Protein AF-A0A537MY32-F1 (afdb_monomer_lite)

Foldseek 3Di:
DDDDDPVRLVVVQVVLQVQLVVLVVVQVVVCVVPVDHDDPVSVVSNDHDDDDDFDDDPDDQDDDPDPDPDDPDGDD

Radius of gyration: 19.35 Å; chains: 1; bounding box: 46×26×47 Å

Sequence (76 aa):
MSGLAPEQAVDRLDELHTLACDALRGALARFTASGVPPSPEERAAFRYPELRVQWQPSGAVPFTWRSWAKFQSPGL

Secondary structure (DSSP, 8-state):
-PPPPHHHHHHHHHHHHHHHHHHHHHHHHHHHHH--PPPHHHHHHTPPP-----B--SSPPPP---SSS--SSSB-

pLDDT: mean 92.92, std 7.55, range [50.53, 98.5]

Structure (mmCIF, N/CA/C/O backbone):
data_AF-A0A537MY32-F1
#
_entry.id   AF-A0A537MY32-F1
#
loop_
_atom_site.group_PDB
_atom_site.id
_atom_site.type_symbol
_atom_site.label_atom_id
_atom_site.label_alt_id
_atom_site.label_comp_id
_atom_site.label_asym_id
_atom_site.label_entity_id
_atom_site.label_seq_id
_atom_site.pdbx_PDB_ins_code
_atom_site.Cartn_x
_atom_site.Cartn_y
_atom_site.Cartn_z
_atom_site.occupancy
_atom_site.B_iso_or_equiv
_atom_site.auth_seq_id
_atom_site.auth_comp_id
_atom_site.auth_asym_id
_atom_site.auth_atom_id
_atom_site.pdbx_PDB_model_num
ATOM 1 N N . MET A 1 1 ?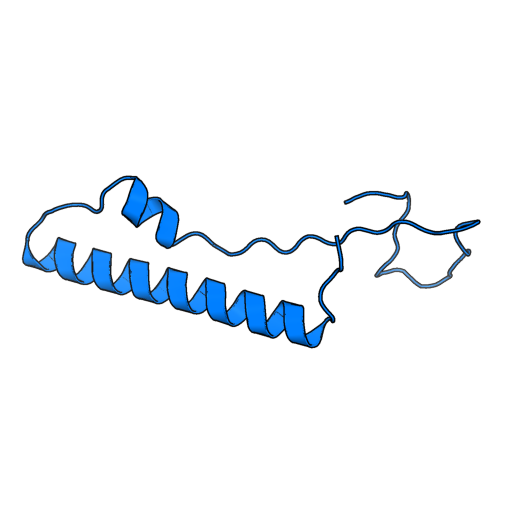 14.680 -10.380 -5.871 1.00 50.53 1 MET A N 1
ATOM 2 C CA . MET A 1 1 ? 13.230 -10.256 -5.620 1.00 50.53 1 MET A CA 1
ATOM 3 C C . MET A 1 1 ? 12.582 -10.005 -6.966 1.00 50.53 1 MET A C 1
ATOM 5 O O . MET A 1 1 ? 13.024 -9.089 -7.644 1.00 50.53 1 MET A O 1
ATOM 9 N N . SER A 1 2 ? 11.656 -10.858 -7.409 1.00 73.44 2 SER A N 1
ATOM 10 C CA . SER A 1 2 ? 10.949 -10.608 -8.672 1.00 73.44 2 SER A CA 1
ATOM 11 C C . SER A 1 2 ? 9.994 -9.435 -8.471 1.00 73.44 2 SER A C 1
ATOM 13 O O . SER A 1 2 ? 9.210 -9.459 -7.524 1.00 73.44 2 SER A O 1
ATOM 15 N N . GLY A 1 3 ? 10.083 -8.413 -9.322 1.00 82.62 3 GLY A N 1
ATOM 16 C CA . GLY A 1 3 ? 9.081 -7.348 -9.369 1.00 82.62 3 GLY A CA 1
ATOM 17 C C . GLY A 1 3 ? 7.735 -7.877 -9.871 1.00 82.62 3 GLY A C 1
ATOM 18 O O . GLY A 1 3 ? 7.670 -8.961 -10.455 1.00 82.62 3 GLY A O 1
ATOM 19 N N . LEU A 1 4 ? 6.674 -7.108 -9.634 1.00 93.50 4 LEU A N 1
ATOM 20 C CA . LEU A 1 4 ? 5.358 -7.330 -10.236 1.00 93.50 4 LEU A CA 1
ATOM 21 C C . LEU A 1 4 ? 5.307 -6.681 -11.625 1.00 93.50 4 LEU A C 1
ATOM 23 O O . LEU A 1 4 ? 5.955 -5.654 -11.850 1.00 93.50 4 LEU A O 1
ATOM 27 N N . ALA A 1 5 ? 4.520 -7.251 -12.540 1.00 95.69 5 ALA A N 1
ATOM 28 C CA . ALA A 1 5 ? 4.122 -6.526 -13.744 1.00 95.69 5 ALA A CA 1
ATOM 29 C C . ALA A 1 5 ? 3.266 -5.296 -13.365 1.00 95.69 5 ALA A C 1
ATOM 31 O O . ALA A 1 5 ? 2.654 -5.303 -12.293 1.00 95.69 5 ALA A O 1
ATOM 32 N N . PRO A 1 6 ? 3.197 -4.248 -14.208 1.00 95.88 6 PRO A N 1
ATOM 33 C CA . PRO A 1 6 ? 2.439 -3.035 -13.898 1.00 95.88 6 PRO A CA 1
ATOM 34 C C . PRO A 1 6 ? 0.985 -3.303 -13.493 1.00 95.88 6 PRO A C 1
ATOM 36 O O . PRO A 1 6 ? 0.531 -2.783 -12.479 1.00 95.88 6 PRO A O 1
ATOM 39 N N . GLU A 1 7 ? 0.284 -4.160 -14.232 1.00 97.44 7 GLU A N 1
ATOM 40 C CA . GLU A 1 7 ? -1.113 -4.519 -13.971 1.00 97.44 7 GLU A CA 1
ATOM 41 C C . GLU A 1 7 ? -1.243 -5.237 -12.624 1.00 97.44 7 GLU A C 1
ATOM 43 O O . GLU A 1 7 ? -2.030 -4.835 -11.777 1.00 97.44 7 GLU A O 1
ATOM 48 N N . GLN A 1 8 ? -0.365 -6.209 -12.364 1.00 97.62 8 GLN A N 1
ATOM 49 C CA . GLN A 1 8 ? -0.331 -6.939 -11.093 1.00 97.62 8 GLN A CA 1
ATOM 50 C C . GLN A 1 8 ? -0.015 -6.027 -9.902 1.00 97.62 8 GLN A C 1
ATOM 52 O O . GLN A 1 8 ? -0.493 -6.260 -8.794 1.00 97.62 8 GLN A O 1
ATOM 57 N N . ALA A 1 9 ? 0.821 -5.005 -10.104 1.00 96.88 9 ALA A N 1
ATOM 58 C CA . ALA A 1 9 ? 1.118 -4.021 -9.074 1.00 96.88 9 ALA A CA 1
ATOM 59 C C . ALA A 1 9 ? -0.119 -3.173 -8.760 1.00 96.88 9 ALA A C 1
ATOM 61 O O . ALA A 1 9 ? -0.415 -2.964 -7.588 1.00 96.88 9 ALA A O 1
ATOM 62 N N . VAL A 1 10 ? -0.854 -2.725 -9.782 1.00 97.81 10 VAL A N 1
A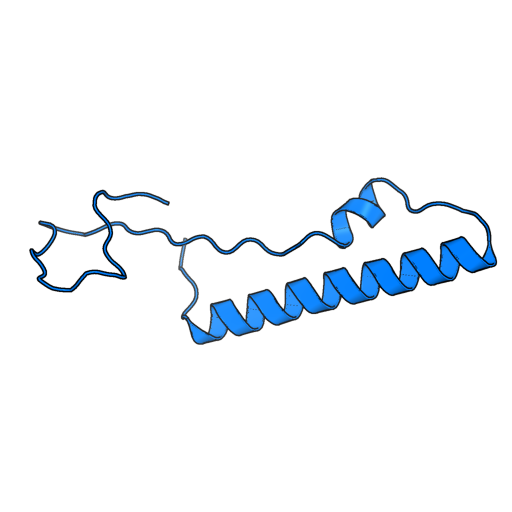TOM 63 C CA . VAL A 1 10 ? -2.102 -1.968 -9.602 1.00 97.81 10 VAL A CA 1
ATOM 64 C C . VAL A 1 10 ? -3.161 -2.817 -8.906 1.00 97.81 10 VAL A C 1
ATOM 66 O O . VAL A 1 10 ? -3.705 -2.364 -7.901 1.00 97.81 10 VAL A O 1
ATOM 69 N N . ASP A 1 11 ? -3.382 -4.053 -9.358 1.00 98.19 11 ASP A N 1
ATOM 70 C CA . ASP A 1 11 ? -4.327 -4.985 -8.731 1.00 98.19 11 ASP A CA 1
ATOM 71 C C . ASP A 1 11 ? -3.981 -5.186 -7.250 1.00 98.19 11 ASP A C 1
ATOM 73 O O . ASP A 1 11 ? -4.832 -5.082 -6.366 1.00 98.19 11 ASP A O 1
ATOM 77 N N . ARG A 1 12 ? -2.691 -5.377 -6.945 1.00 97.38 12 ARG A N 1
ATOM 78 C CA . ARG A 1 12 ? -2.240 -5.559 -5.565 1.00 97.38 12 ARG A CA 1
ATOM 79 C C . ARG A 1 12 ? -2.422 -4.308 -4.705 1.00 97.38 12 ARG A C 1
ATOM 81 O O . ARG A 1 12 ? -2.724 -4.426 -3.516 1.00 97.38 12 ARG A O 1
ATOM 88 N N . LEU A 1 13 ? -2.201 -3.119 -5.265 1.00 97.94 13 LEU A N 1
ATOM 89 C CA . LEU A 1 13 ? -2.446 -1.858 -4.562 1.00 97.94 13 LEU A CA 1
ATOM 90 C C . LEU A 1 13 ? -3.934 -1.687 -4.249 1.00 97.94 13 LEU A C 1
ATOM 92 O O . LEU A 1 13 ? -4.260 -1.281 -3.134 1.00 97.94 13 LEU A O 1
ATOM 96 N N . ASP A 1 14 ? -4.814 -2.027 -5.191 1.00 98.31 14 ASP A N 1
ATOM 97 C CA . ASP A 1 14 ? -6.264 -1.944 -5.009 1.00 98.31 14 ASP A CA 1
ATOM 98 C C . ASP A 1 14 ? -6.759 -2.902 -3.919 1.00 98.31 14 ASP A C 1
ATOM 100 O O . ASP A 1 14 ? -7.476 -2.492 -3.002 1.00 98.31 14 ASP A O 1
ATOM 104 N N . GLU A 1 15 ? -6.285 -4.151 -3.930 1.00 98.12 15 GLU A N 1
ATOM 105 C CA . GLU A 1 15 ? -6.569 -5.128 -2.874 1.00 98.12 15 GLU A CA 1
ATOM 106 C C . GLU A 1 15 ? -6.163 -4.604 -1.489 1.00 98.12 15 GLU A C 1
ATOM 108 O O . GLU A 1 15 ? -6.958 -4.614 -0.547 1.00 98.12 15 GLU A O 1
ATOM 113 N N . LEU A 1 16 ? -4.918 -4.134 -1.349 1.00 98.19 16 LEU A N 1
ATOM 114 C CA . LEU A 1 16 ? -4.392 -3.646 -0.073 1.00 98.19 16 LEU A CA 1
ATOM 115 C C . LEU A 1 16 ? -5.136 -2.399 0.411 1.00 98.19 16 LEU A C 1
ATOM 117 O O . LEU A 1 16 ? -5.444 -2.282 1.598 1.00 98.19 16 LEU A O 1
ATOM 121 N N . HIS A 1 17 ? -5.436 -1.475 -0.499 1.00 98.31 17 HIS A N 1
ATOM 122 C CA . HIS A 1 17 ? -6.187 -0.267 -0.189 1.00 98.31 17 HIS A CA 1
ATOM 123 C C . HIS A 1 17 ? -7.626 -0.587 0.241 1.00 98.31 17 HIS A C 1
ATOM 125 O O . HIS A 1 17 ? -8.121 -0.017 1.216 1.00 98.31 17 HIS A O 1
ATOM 131 N N . THR A 1 18 ? -8.282 -1.524 -0.443 1.00 98.50 18 THR A N 1
ATOM 132 C CA . THR A 1 18 ? -9.635 -1.978 -0.106 1.00 98.50 18 THR A CA 1
ATOM 133 C C . THR A 1 18 ? -9.668 -2.613 1.281 1.00 98.50 18 THR A C 1
ATOM 135 O O . THR A 1 18 ? -10.468 -2.198 2.120 1.00 98.50 18 THR A O 1
ATOM 138 N N . LEU A 1 19 ? -8.729 -3.519 1.576 1.00 98.19 19 LEU A N 1
ATOM 139 C CA . LEU A 1 19 ? -8.590 -4.128 2.903 1.00 98.19 19 LEU A CA 1
ATOM 140 C C . LEU A 1 19 ? -8.379 -3.078 4.002 1.00 98.19 19 LEU A C 1
ATOM 142 O O . LEU A 1 19 ? -9.002 -3.159 5.062 1.00 98.19 19 LEU A O 1
ATOM 146 N N . ALA A 1 20 ? -7.543 -2.069 3.745 1.00 98.25 20 ALA A N 1
ATOM 147 C CA . ALA A 1 20 ? -7.314 -0.977 4.682 1.00 98.25 20 ALA A CA 1
ATOM 148 C C . ALA A 1 20 ? -8.587 -0.150 4.931 1.00 98.25 20 ALA A C 1
ATOM 150 O O . ALA A 1 20 ? -8.920 0.159 6.078 1.00 98.25 20 ALA A O 1
ATOM 151 N N . CYS A 1 21 ? -9.333 0.180 3.874 1.00 98.44 21 CYS A N 1
ATOM 152 C CA . CYS A 1 21 ? -10.592 0.911 3.993 1.00 98.44 21 CYS A CA 1
ATOM 153 C C . CYS A 1 21 ? -11.642 0.120 4.779 1.00 98.44 21 CYS A C 1
ATOM 155 O O . CYS A 1 21 ? -12.329 0.685 5.632 1.00 98.44 21 CYS A O 1
ATOM 157 N N . ASP A 1 22 ? -11.761 -1.179 4.523 1.00 98.38 22 ASP A N 1
ATOM 158 C CA . ASP A 1 22 ? -12.740 -2.029 5.196 1.00 98.38 22 ASP A CA 1
ATOM 159 C C . ASP A 1 22 ? -12.393 -2.240 6.671 1.00 98.38 22 ASP A C 1
ATOM 161 O O . ASP A 1 22 ? -13.273 -2.128 7.530 1.00 98.38 22 ASP A O 1
ATOM 165 N N . ALA A 1 23 ? -11.109 -2.421 6.995 1.00 97.75 23 ALA A N 1
ATOM 166 C CA . ALA A 1 23 ? -10.636 -2.460 8.376 1.00 97.75 23 ALA A CA 1
ATOM 167 C C . ALA A 1 23 ? -10.965 -1.159 9.128 1.00 97.75 23 ALA A C 1
ATOM 169 O O . ALA A 1 23 ? -11.462 -1.205 10.257 1.00 97.75 23 ALA A O 1
ATOM 170 N N . LEU A 1 24 ? -10.757 0.004 8.495 1.00 98.06 24 LEU A N 1
ATOM 171 C CA . LEU A 1 24 ? -11.106 1.299 9.085 1.00 98.06 24 LEU A CA 1
ATOM 172 C C . LEU A 1 24 ? -12.613 1.434 9.314 1.00 98.06 24 LEU A C 1
ATOM 174 O O . LEU A 1 24 ? -13.032 1.834 10.402 1.00 98.06 24 LEU A O 1
ATOM 178 N N . ARG A 1 25 ? -13.435 1.097 8.313 1.00 98.00 25 ARG A N 1
ATOM 179 C CA . ARG A 1 25 ? -14.903 1.160 8.422 1.00 98.00 25 ARG A CA 1
ATOM 180 C C . ARG A 1 25 ? -15.412 0.260 9.544 1.00 98.00 25 ARG A C 1
ATOM 182 O O . ARG A 1 25 ? -16.237 0.701 10.342 1.00 98.00 25 ARG A O 1
ATOM 189 N N . GLY A 1 26 ? -14.889 -0.962 9.647 1.00 97.19 26 GLY A N 1
ATOM 190 C CA . GLY A 1 26 ? -15.233 -1.899 10.716 1.00 97.19 26 GLY A CA 1
ATOM 191 C C . GLY A 1 26 ? -14.834 -1.386 12.102 1.00 97.19 26 GLY A C 1
ATOM 192 O O . GLY A 1 26 ? -15.647 -1.398 13.029 1.00 97.19 26 GLY A O 1
ATOM 193 N N . ALA A 1 27 ? -13.609 -0.871 12.241 1.00 97.31 27 ALA A N 1
ATOM 194 C CA . ALA A 1 27 ? -13.125 -0.291 13.492 1.00 97.31 27 ALA A CA 1
ATOM 195 C C . ALA A 1 27 ? -13.952 0.931 13.921 1.00 97.31 27 ALA A C 1
ATOM 197 O O . ALA A 1 27 ? -14.293 1.059 15.099 1.00 97.31 27 ALA A O 1
ATOM 198 N N . LEU A 1 28 ? -14.311 1.801 12.972 1.00 97.25 28 LEU A N 1
ATOM 199 C CA . LEU A 1 28 ? -15.150 2.969 13.222 1.00 97.25 28 LEU A CA 1
ATOM 200 C C . LEU A 1 28 ? -16.553 2.559 13.676 1.00 97.25 28 LEU A C 1
ATOM 202 O O . LEU A 1 28 ? -17.026 3.061 14.691 1.00 97.25 28 LEU A O 1
ATOM 206 N N . ALA A 1 29 ? -17.188 1.608 12.984 1.00 97.62 29 ALA A N 1
ATOM 207 C CA . ALA A 1 29 ? -18.511 1.112 13.353 1.00 97.62 29 ALA A CA 1
ATOM 208 C C . ALA A 1 29 ? -18.530 0.543 14.782 1.00 97.62 29 ALA A C 1
ATOM 210 O O . ALA A 1 29 ? -19.411 0.876 15.578 1.00 97.62 29 ALA A O 1
ATOM 211 N N . ARG A 1 30 ? -17.521 -0.261 15.140 1.00 97.12 30 ARG A N 1
ATOM 212 C CA . ARG A 1 30 ? -17.372 -0.790 16.501 1.00 97.12 30 ARG A CA 1
ATOM 213 C C . ARG A 1 30 ? -17.161 0.324 17.521 1.00 97.12 30 ARG A C 1
ATOM 215 O O . ARG A 1 30 ? -17.812 0.307 18.560 1.00 97.12 30 ARG A O 1
ATOM 222 N N . PHE A 1 31 ? -16.285 1.284 17.233 1.00 97.62 31 PHE A N 1
ATOM 223 C CA . PHE A 1 31 ? -16.029 2.410 18.130 1.00 97.62 31 PHE A CA 1
ATOM 224 C C . PHE A 1 31 ? -17.296 3.233 18.382 1.00 97.62 31 PHE A C 1
ATOM 226 O O . PHE A 1 31 ? -17.590 3.558 19.528 1.00 97.62 31 PHE A O 1
ATOM 233 N N . THR A 1 32 ? -18.088 3.515 17.346 1.00 97.62 32 THR A N 1
ATOM 234 C CA . THR A 1 32 ? -19.366 4.224 17.492 1.00 97.62 32 THR A CA 1
ATOM 235 C C . THR A 1 32 ? -20.369 3.445 18.348 1.00 97.62 32 THR A C 1
ATOM 237 O O . THR A 1 32 ? -21.133 4.061 19.086 1.00 97.62 32 THR A O 1
ATOM 240 N N . ALA A 1 33 ? -20.363 2.110 18.288 1.00 97.50 33 ALA A N 1
ATOM 241 C CA . ALA A 1 33 ? -21.286 1.275 19.055 1.00 97.50 33 ALA A CA 1
ATOM 242 C C . ALA A 1 33 ? -20.862 1.051 20.519 1.00 97.50 33 ALA A C 1
ATOM 244 O O . ALA A 1 33 ? -21.718 1.017 21.400 1.00 97.50 33 ALA A O 1
ATOM 245 N N . SER A 1 34 ? -19.567 0.862 20.790 1.00 96.81 34 SER A N 1
ATOM 246 C CA . SER A 1 34 ? -19.071 0.442 22.112 1.00 96.81 34 SER A CA 1
ATOM 247 C C . SER A 1 34 ? -18.186 1.465 22.823 1.00 96.81 34 SER A C 1
ATOM 249 O O . SER A 1 34 ? -17.853 1.273 23.990 1.00 96.81 34 SER A O 1
ATOM 251 N N . GLY A 1 35 ? -17.749 2.522 22.135 1.00 96.81 35 GLY A N 1
ATOM 252 C CA . GLY A 1 35 ? -16.755 3.474 22.635 1.00 96.81 35 GLY A CA 1
ATOM 253 C C . GLY A 1 35 ? -15.335 2.905 22.746 1.00 96.81 35 GLY A C 1
ATOM 254 O O . GLY A 1 35 ? -14.433 3.612 23.190 1.00 96.81 35 GLY A O 1
ATOM 255 N N . VAL A 1 36 ? -15.104 1.646 22.348 1.00 95.69 36 VAL A N 1
ATOM 256 C CA . VAL A 1 36 ? -13.791 0.994 22.462 1.00 95.69 36 VAL A CA 1
ATOM 257 C C . VAL A 1 36 ? -12.912 1.371 21.264 1.00 95.69 36 VAL A C 1
ATOM 259 O O . VAL A 1 36 ? -13.243 1.004 20.130 1.00 95.69 36 VAL A O 1
ATOM 262 N N . PRO A 1 37 ? -11.800 2.103 21.468 1.00 95.88 37 PRO A N 1
ATOM 263 C CA . PRO A 1 37 ? -10.932 2.523 20.375 1.00 95.88 37 PRO A CA 1
ATOM 264 C C . PRO A 1 37 ? -10.167 1.331 19.775 1.00 95.88 37 PRO A C 1
ATOM 266 O O . PRO A 1 37 ? -9.884 0.367 20.487 1.00 95.88 37 PRO A O 1
ATOM 269 N N . PRO A 1 38 ? -9.779 1.396 18.487 1.00 96.56 38 PRO A N 1
ATOM 270 C CA . PRO A 1 38 ? -8.991 0.339 17.866 1.00 96.56 38 PRO A CA 1
ATOM 271 C C . PRO A 1 38 ? -7.591 0.225 18.478 1.00 96.56 38 PRO A C 1
ATOM 273 O O . PRO A 1 38 ? -6.952 1.252 18.764 1.00 96.56 38 PRO A O 1
ATOM 276 N N . SER A 1 39 ? -7.122 -1.017 18.630 1.00 96.56 39 SER A N 1
ATOM 277 C CA . SER A 1 39 ? -5.791 -1.354 19.146 1.00 96.56 39 SER A CA 1
ATOM 278 C C . SER A 1 39 ? -4.680 -0.842 18.216 1.00 96.56 39 SER A C 1
ATOM 280 O O . SER A 1 39 ? -4.932 -0.513 17.052 1.00 96.56 39 SER A O 1
ATOM 282 N N . PRO A 1 40 ? -3.421 -0.773 18.686 1.00 96.81 40 PRO A N 1
ATOM 283 C CA . PRO A 1 40 ? -2.289 -0.456 17.819 1.00 96.81 40 PRO A CA 1
ATOM 284 C C . PRO A 1 40 ? -2.151 -1.394 16.609 1.00 96.81 40 PRO A C 1
ATOM 286 O O . PRO A 1 40 ? -1.789 -0.922 15.531 1.00 96.81 40 PRO A O 1
ATOM 289 N N . GLU A 1 41 ? -2.466 -2.687 16.751 1.00 94.94 41 GLU A N 1
ATOM 290 C CA . GLU A 1 41 ? -2.416 -3.637 15.630 1.00 94.94 41 GLU A CA 1
ATOM 291 C C . GLU A 1 41 ? -3.533 -3.368 14.622 1.00 94.94 41 GLU A C 1
ATOM 293 O O . GLU A 1 41 ? -3.282 -3.322 13.419 1.00 94.94 41 GLU A O 1
ATOM 298 N N . GLU A 1 42 ? -4.751 -3.102 15.096 1.00 94.88 42 GLU A N 1
ATOM 299 C CA . GLU A 1 42 ? -5.872 -2.749 14.221 1.00 94.88 42 GLU A CA 1
ATOM 300 C C . GLU A 1 42 ? -5.596 -1.446 13.468 1.00 94.88 42 GLU A C 1
ATOM 302 O O . GLU A 1 42 ? -5.864 -1.344 12.274 1.00 94.88 42 GLU A O 1
ATOM 307 N N . ARG A 1 43 ? -4.972 -0.467 14.136 1.00 95.56 43 ARG A N 1
ATOM 308 C CA . ARG A 1 43 ? -4.518 0.780 13.504 1.00 95.56 43 ARG A CA 1
ATOM 309 C C . ARG A 1 43 ? -3.452 0.565 12.439 1.00 95.56 43 ARG A C 1
ATOM 311 O O . ARG A 1 43 ? -3.359 1.359 11.504 1.00 95.56 43 ARG A O 1
ATOM 318 N N . ALA A 1 44 ? -2.635 -0.475 12.564 1.00 96.19 44 ALA A N 1
ATOM 319 C CA . ALA A 1 44 ? -1.664 -0.816 11.535 1.00 96.19 44 ALA A CA 1
ATOM 320 C C . ALA A 1 44 ? -2.327 -1.404 10.278 1.00 96.19 44 ALA A C 1
ATOM 322 O O . ALA A 1 44 ? -1.754 -1.280 9.196 1.00 96.19 44 ALA A O 1
ATOM 323 N N . ALA A 1 45 ? -3.524 -1.988 10.404 1.00 95.00 45 ALA A N 1
ATOM 324 C CA . ALA A 1 45 ? -4.227 -2.657 9.312 1.00 95.00 45 ALA A CA 1
ATOM 325 C C . ALA A 1 45 ? -4.883 -1.699 8.304 1.00 95.00 45 ALA A C 1
ATOM 327 O O . ALA A 1 45 ? -5.108 -2.093 7.167 1.00 95.00 45 ALA A O 1
ATOM 328 N N . PHE A 1 46 ? -5.158 -0.446 8.680 1.00 96.31 46 PHE A N 1
ATOM 329 C CA . PHE A 1 46 ? -5.782 0.544 7.792 1.00 96.31 46 PHE A CA 1
ATOM 330 C C . PHE A 1 46 ? -4.825 1.629 7.271 1.00 96.31 46 PHE A C 1
ATOM 332 O O . PHE A 1 46 ? -5.185 2.797 7.127 1.00 96.31 46 PHE A O 1
ATOM 339 N N . ARG A 1 47 ? -3.574 1.249 6.990 1.00 96.75 47 ARG A N 1
ATOM 340 C CA . ARG A 1 47 ? -2.568 2.124 6.365 1.00 96.75 47 ARG A CA 1
ATOM 341 C C . ARG A 1 47 ? -2.669 2.084 4.841 1.00 96.75 47 ARG A C 1
ATOM 343 O O . ARG A 1 47 ? -3.071 1.078 4.269 1.00 96.75 47 ARG A O 1
ATOM 350 N N . TYR A 1 48 ? -2.237 3.162 4.189 1.00 97.50 48 TYR A N 1
ATOM 351 C CA . TYR A 1 48 ? -2.104 3.176 2.732 1.00 97.50 48 TYR A CA 1
ATOM 352 C C . TYR A 1 48 ? -1.051 2.164 2.258 1.00 97.50 48 TYR A C 1
ATOM 354 O O . TYR A 1 48 ? -0.031 1.991 2.935 1.00 97.50 48 TYR A O 1
ATOM 362 N N . PRO A 1 49 ? -1.267 1.522 1.097 1.00 97.12 49 PRO A N 1
ATOM 363 C CA . PRO A 1 49 ? -0.257 0.670 0.495 1.00 97.12 49 PRO A CA 1
ATOM 364 C C . PRO A 1 49 ? 0.920 1.493 -0.045 1.00 97.12 49 PRO A C 1
ATOM 366 O O . PRO A 1 49 ? 0.773 2.647 -0.445 1.00 97.12 49 PRO A O 1
ATOM 369 N N . GLU A 1 50 ? 2.095 0.870 -0.079 1.00 96.62 50 GLU A N 1
ATOM 370 C CA . GLU A 1 50 ? 3.332 1.461 -0.587 1.00 96.62 50 GLU A CA 1
ATOM 371 C C . GLU A 1 50 ? 3.657 0.884 -1.972 1.00 96.62 50 GLU A C 1
ATOM 373 O O . GLU A 1 50 ? 3.725 -0.334 -2.142 1.00 96.62 50 GLU A O 1
ATOM 378 N N . LEU A 1 51 ? 3.898 1.758 -2.954 1.00 96.06 51 LEU A N 1
ATOM 379 C CA . LEU A 1 51 ? 4.454 1.385 -4.255 1.00 96.06 51 LEU A CA 1
ATOM 380 C C . LEU A 1 51 ? 5.934 1.770 -4.298 1.00 96.06 51 LEU A C 1
ATOM 382 O O . LEU A 1 51 ? 6.277 2.942 -4.154 1.00 96.06 51 LEU A O 1
ATOM 386 N N . ARG A 1 52 ? 6.806 0.791 -4.545 1.00 95.44 52 ARG A N 1
ATOM 387 C CA . ARG A 1 52 ? 8.248 1.004 -4.736 1.00 95.44 52 ARG A CA 1
ATOM 388 C C . ARG A 1 52 ? 8.650 0.564 -6.125 1.00 95.44 52 ARG A C 1
ATOM 390 O O . ARG A 1 52 ? 8.210 -0.486 -6.590 1.00 95.44 52 ARG A O 1
ATOM 397 N N . VAL A 1 53 ? 9.528 1.333 -6.756 1.00 93.50 53 VAL A N 1
ATOM 398 C CA . VAL A 1 53 ? 10.022 1.036 -8.099 1.00 93.50 53 VAL A CA 1
ATOM 399 C C . VAL A 1 53 ? 11.532 0.908 -8.039 1.00 93.50 53 VAL A C 1
ATOM 401 O O . VAL A 1 53 ? 12.254 1.896 -8.017 1.00 93.50 53 VAL A O 1
ATOM 404 N N . GLN A 1 54 ? 12.013 -0.333 -8.040 1.00 92.88 54 GLN A N 1
ATOM 405 C CA . GLN A 1 54 ? 13.442 -0.595 -8.120 1.00 92.88 54 GLN A CA 1
ATOM 406 C C . GLN A 1 54 ? 13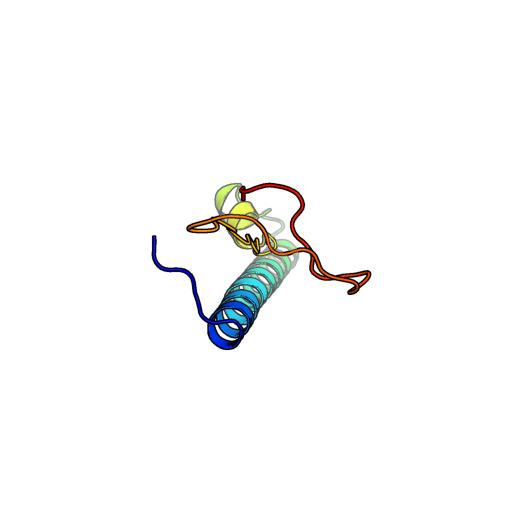.909 -0.495 -9.569 1.00 92.88 54 GLN A C 1
ATOM 408 O O . GLN A 1 54 ? 13.405 -1.199 -10.446 1.00 92.88 54 GLN A O 1
ATOM 413 N N . TRP A 1 55 ? 14.920 0.331 -9.811 1.00 90.94 55 TRP A N 1
ATOM 414 C CA . TRP A 1 55 ? 15.558 0.446 -11.111 1.00 90.94 55 TRP A CA 1
ATOM 415 C C . TRP A 1 55 ? 17.044 0.116 -11.010 1.00 90.94 55 TRP A C 1
ATOM 417 O O . TRP A 1 55 ? 17.818 0.805 -10.343 1.00 90.94 55 TRP A O 1
ATOM 427 N N . GLN A 1 56 ? 17.446 -0.959 -11.688 1.00 90.38 56 GLN A N 1
ATOM 428 C CA . GLN A 1 56 ? 18.818 -1.452 -11.684 1.00 90.38 56 GLN A CA 1
ATOM 429 C C . GLN A 1 56 ? 19.244 -1.786 -13.125 1.00 90.38 56 GLN A C 1
ATOM 431 O O . GLN A 1 56 ? 18.967 -2.884 -13.609 1.00 90.38 56 GLN A O 1
ATOM 436 N N . PRO A 1 57 ? 19.854 -0.831 -13.854 1.00 86.88 57 PRO A N 1
ATOM 437 C CA . PRO A 1 57 ? 20.280 -1.049 -15.230 1.00 86.88 57 PRO A CA 1
ATOM 438 C C . PRO A 1 57 ? 21.452 -2.036 -15.278 1.00 86.88 57 PRO A C 1
ATOM 440 O O . PRO A 1 57 ? 22.372 -1.968 -14.466 1.00 86.88 57 PRO A O 1
ATOM 443 N N . SER A 1 58 ? 21.448 -2.936 -16.261 1.00 83.69 58 SER A N 1
ATOM 444 C CA . SER A 1 58 ? 22.529 -3.910 -16.481 1.00 83.69 58 SER A CA 1
ATOM 445 C C . SER A 1 58 ? 23.716 -3.347 -17.279 1.00 83.69 58 SER A C 1
ATOM 447 O O . SER A 1 58 ? 24.651 -4.080 -17.586 1.00 83.69 58 SER A O 1
ATOM 449 N N . GLY A 1 59 ? 23.684 -2.062 -17.646 1.00 82.25 59 GLY A N 1
ATOM 450 C CA . GLY A 1 59 ? 24.687 -1.405 -18.484 1.00 82.25 59 GLY A CA 1
ATOM 451 C C . GLY A 1 59 ? 24.583 0.119 -18.426 1.00 82.25 59 GLY A C 1
ATOM 452 O O . GLY A 1 59 ? 23.967 0.673 -17.514 1.00 82.25 59 GLY A O 1
ATOM 453 N N . ALA A 1 60 ? 25.188 0.805 -19.399 1.00 80.38 60 ALA A N 1
ATOM 454 C CA . ALA A 1 60 ? 25.152 2.264 -19.464 1.00 80.38 60 ALA A CA 1
ATOM 455 C C . ALA A 1 60 ? 23.710 2.786 -19.569 1.00 80.38 60 ALA A C 1
ATOM 457 O O . ALA A 1 60 ? 22.891 2.250 -20.317 1.00 80.38 60 ALA A O 1
ATOM 458 N N . VAL A 1 61 ? 23.410 3.851 -18.825 1.00 80.69 61 VAL A N 1
ATOM 459 C CA . VAL A 1 61 ? 22.091 4.488 -18.839 1.00 80.69 61 VAL A CA 1
ATOM 460 C C . VAL A 1 61 ? 21.902 5.208 -20.180 1.00 80.69 61 VAL A C 1
ATOM 462 O O . VAL A 1 61 ? 22.686 6.106 -20.492 1.00 80.69 61 VAL A O 1
ATOM 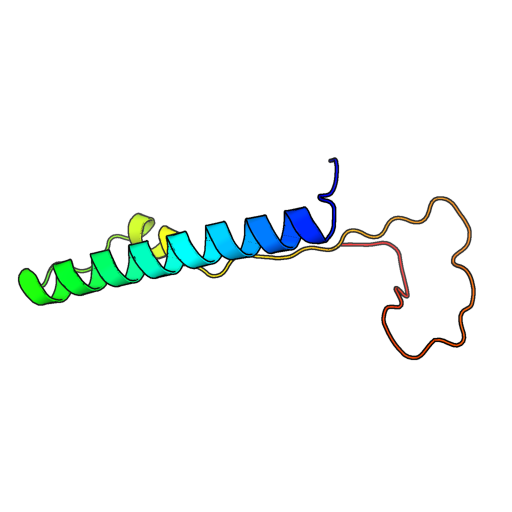465 N N . PRO A 1 62 ? 20.896 4.841 -20.994 1.00 76.44 62 PRO A N 1
ATOM 466 C CA . PRO A 1 62 ? 20.706 5.455 -22.299 1.00 76.44 62 PRO A CA 1
ATOM 467 C C . PRO A 1 62 ? 20.234 6.906 -22.161 1.00 76.44 62 PRO A C 1
ATOM 469 O O . PRO A 1 62 ? 19.323 7.217 -21.391 1.00 76.44 62 PRO A O 1
ATOM 472 N N . PHE A 1 63 ? 20.827 7.799 -22.955 1.00 81.38 63 PHE A N 1
ATOM 473 C CA . PHE A 1 63 ? 20.370 9.182 -23.052 1.00 81.38 63 PHE A CA 1
ATOM 474 C C . PHE A 1 63 ? 18.972 9.246 -23.686 1.00 81.38 63 PHE A C 1
ATOM 476 O O . PHE A 1 63 ? 18.690 8.561 -24.669 1.00 81.38 63 PHE A O 1
ATOM 483 N N . THR A 1 64 ? 18.088 10.088 -23.143 1.00 85.56 64 THR A N 1
ATOM 484 C CA . THR A 1 64 ? 16.713 10.225 -23.639 1.00 85.56 64 THR A CA 1
ATOM 485 C C . THR A 1 64 ? 16.208 11.666 -23.602 1.00 85.56 64 THR A C 1
ATOM 487 O O . THR A 1 64 ? 16.318 12.366 -22.591 1.00 85.56 64 THR A O 1
ATOM 490 N N . TRP A 1 65 ? 15.544 12.091 -24.680 1.00 89.94 65 TRP A N 1
ATOM 491 C CA . TRP A 1 65 ? 14.896 13.406 -24.813 1.00 89.94 65 TRP A CA 1
ATOM 492 C C . TRP A 1 65 ? 13.615 13.548 -23.970 1.00 89.94 65 TRP A C 1
ATOM 494 O O . TRP A 1 65 ? 13.078 14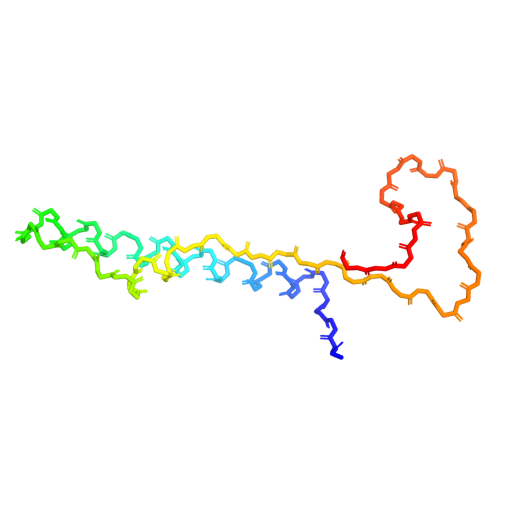.636 -23.804 1.00 89.94 65 TRP A O 1
ATOM 504 N N . ARG A 1 66 ? 13.148 12.456 -23.359 1.00 90.12 66 ARG A N 1
ATOM 505 C CA . ARG A 1 66 ? 11.777 12.264 -22.863 1.00 90.12 66 ARG A CA 1
ATOM 506 C C . ARG A 1 66 ? 11.158 13.159 -21.778 1.00 90.12 66 ARG A C 1
ATOM 508 O O . ARG A 1 66 ? 10.132 12.742 -21.343 1.00 90.12 66 ARG A O 1
ATOM 515 N N . SER A 1 67 ? 11.646 14.291 -21.286 1.00 91.94 67 SER A N 1
ATOM 516 C CA . SER A 1 67 ? 11.096 15.047 -20.107 1.00 91.94 67 SER A CA 1
ATOM 517 C C . SER A 1 67 ? 10.603 14.327 -18.800 1.00 91.94 67 SER A C 1
ATOM 519 O O . SER A 1 67 ? 10.912 14.847 -17.736 1.00 91.94 67 SER A O 1
ATOM 521 N N . TRP A 1 68 ? 9.930 13.167 -18.799 1.0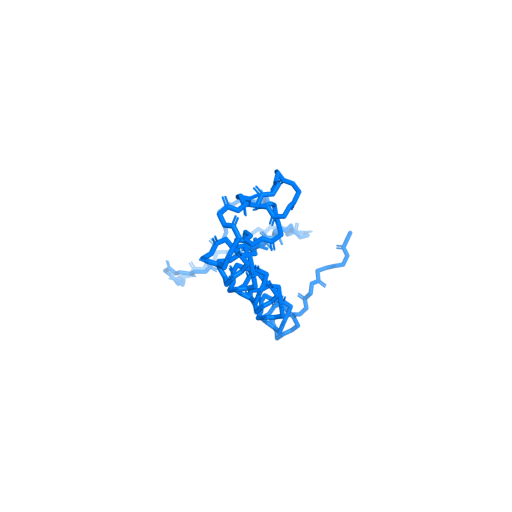0 92.19 68 TRP A N 1
ATOM 522 C CA . TRP A 1 68 ? 9.375 12.412 -17.659 1.00 92.19 68 TRP A CA 1
ATOM 523 C C . TRP A 1 68 ? 9.700 10.898 -17.722 1.00 92.19 68 TRP A C 1
ATOM 525 O O . TRP A 1 68 ? 10.274 10.421 -18.703 1.00 92.19 68 TRP A O 1
ATOM 535 N N . ALA A 1 69 ? 9.362 10.157 -16.649 1.00 89.31 69 ALA A N 1
ATOM 536 C CA . ALA A 1 69 ? 9.676 8.728 -16.443 1.00 89.31 69 ALA A CA 1
ATOM 537 C C . ALA A 1 69 ? 11.150 8.382 -16.710 1.00 89.31 69 ALA A C 1
ATOM 539 O O . ALA A 1 69 ? 11.477 7.457 -17.456 1.00 89.31 69 ALA A O 1
ATOM 540 N N . LYS A 1 70 ? 12.050 9.165 -16.108 1.00 89.19 70 LYS A N 1
ATOM 541 C CA . LYS A 1 70 ? 13.499 8.970 -16.198 1.00 89.19 70 LYS A CA 1
ATOM 542 C C . LYS A 1 70 ? 14.063 8.678 -14.819 1.00 89.19 70 LYS A C 1
ATOM 544 O O . LYS A 1 70 ? 13.711 9.361 -13.860 1.00 89.19 70 LYS A O 1
ATOM 549 N N . PHE A 1 71 ? 15.004 7.747 -14.759 1.00 88.62 71 PHE A N 1
ATOM 550 C CA . PHE A 1 71 ? 15.831 7.522 -13.582 1.00 88.62 71 PHE A CA 1
ATOM 551 C C . PHE A 1 71 ? 17.224 8.097 -13.830 1.00 88.62 71 PHE A C 1
ATOM 553 O O . PHE A 1 71 ? 17.835 7.817 -14.860 1.00 88.62 71 PHE A O 1
ATOM 560 N N . GLN A 1 72 ? 17.703 8.933 -12.906 1.00 85.69 72 GLN A N 1
ATOM 561 C CA . GLN A 1 72 ? 19.029 9.560 -13.001 1.00 85.69 72 GLN A CA 1
ATOM 562 C C . GLN A 1 72 ? 20.140 8.637 -12.488 1.00 85.69 72 GLN A C 1
ATOM 564 O O . GLN A 1 72 ? 21.275 8.709 -12.950 1.00 85.69 72 GLN A O 1
ATOM 569 N N . SER A 1 73 ? 19.812 7.753 -11.544 1.00 87.69 73 SER A N 1
ATOM 570 C CA . SER A 1 73 ? 20.744 6.813 -10.925 1.00 87.69 73 SER A CA 1
ATOM 571 C C . SER A 1 73 ? 20.028 5.518 -10.527 1.00 87.69 73 SER A C 1
ATOM 573 O O . SER A 1 73 ? 18.829 5.566 -10.241 1.00 87.69 73 SER A O 1
ATOM 575 N N . PRO A 1 74 ? 20.732 4.369 -10.500 1.00 91.62 74 PRO A N 1
ATOM 576 C CA . PRO A 1 74 ? 20.196 3.118 -9.968 1.00 91.62 74 PRO A CA 1
ATOM 577 C C . PRO A 1 74 ? 19.730 3.280 -8.522 1.00 91.62 74 PRO A C 1
ATOM 579 O O . PRO A 1 74 ? 20.369 3.992 -7.746 1.00 91.62 74 PRO A O 1
ATOM 582 N N . GLY A 1 75 ? 18.645 2.607 -8.151 1.00 91.25 75 GLY A N 1
ATOM 583 C CA . GLY A 1 75 ? 18.090 2.734 -6.810 1.00 91.25 75 GLY A CA 1
ATOM 584 C C . GLY A 1 75 ? 16.713 2.110 -6.645 1.00 91.25 75 GLY A C 1
ATOM 585 O O . GLY A 1 75 ? 16.247 1.346 -7.494 1.00 91.25 75 GLY A O 1
ATOM 586 N N . LEU A 1 76 ? 16.104 2.443 -5.513 1.00 89.44 76 LEU A N 1
ATOM 587 C CA . LEU A 1 76 ? 14.756 2.068 -5.113 1.00 89.44 76 LEU A CA 1
ATOM 588 C C . LEU A 1 76 ? 13.891 3.308 -4.915 1.00 89.44 76 LEU A C 1
ATOM 590 O O . LEU A 1 76 ? 14.468 4.325 -4.467 1.00 89.44 76 LEU A O 1
#